Protein AF-A0AA86P7Y5-F1 (afdb_monomer)

Mean predicted aligned error: 5.9 Å

Organism: NCBI:txid28002

Solvent-accessible surface area (backbone atoms only — not comparable to full-atom values): 5754 Å² total; per-residue (Å²): 115,67,66,61,60,47,54,71,71,69,66,58,92,64,41,47,73,47,80,80,44,79,48,82,53,104,79,41,40,36,37,35,34,40,36,33,66,69,57,96,84,59,80,85,83,62,71,52,55,35,47,33,40,42,55,99,58,51,32,34,29,52,79,96,48,93,61,72,44,51,57,92,82,49,64,63,65,64,52,51,53,52,55,49,54,54,59,51,63,68,63,78,75,122

pLDDT: mean 84.73, std 13.12, range [40.62, 95.94]

Nearest PDB structures (foldseek):
  6w3g-assembly2_B  TM=7.123E-01  e=1.396E+00  synthetic construct
  6w3f-assembly2_B  TM=5.773E-01  e=1.061E+00  synthetic construct
  4hvn-assembly1_B  TM=5.698E-01  e=1.836E+00  Catenulispora acidiphila DSM 44928
  6w3g-assembly1_A  TM=4.606E-01  e=1.474E+00  synthetic construct
  6w40-assembly1_B  TM=4.114E-01  e=1.474E+00  synthetic construct

Radius of gyration: 13.85 Å; Cα contacts (8 Å, |Δi|>4): 130; chains: 1; bounding box: 32×27×38 Å

Structure (mmCIF, N/CA/C/O backbone):
data_AF-A0AA86P7Y5-F1
#
_entry.id   AF-A0AA86P7Y5-F1
#
loop_
_atom_site.group_PDB
_atom_site.id
_atom_site.type_symbol
_atom_site.label_atom_id
_atom_site.label_alt_id
_atom_site.label_comp_id
_atom_site.label_asym_id
_atom_site.label_entity_id
_atom_site.label_seq_id
_atom_site.pdbx_PDB_ins_code
_atom_site.Cartn_x
_atom_site.Cartn_y
_atom_site.Cartn_z
_atom_site.occupancy
_atom_site.B_iso_or_equiv
_atom_site.auth_seq_id
_atom_site.auth_comp_id
_atom_site.auth_asym_id
_atom_site.auth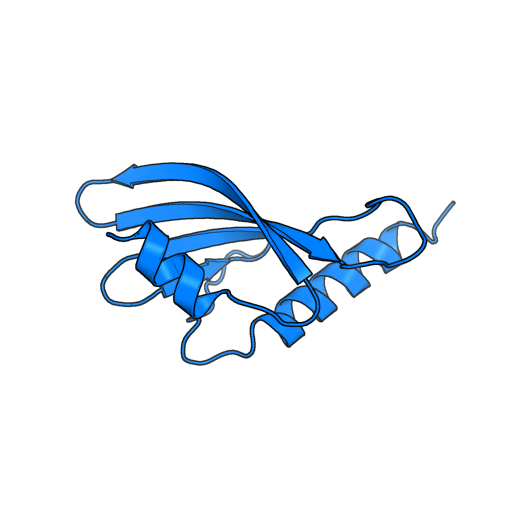_atom_id
_atom_site.pdbx_PDB_model_num
ATOM 1 N N . MET A 1 1 ? -1.918 -8.236 15.743 1.00 81.69 1 MET A N 1
ATOM 2 C CA . MET A 1 1 ? -3.102 -8.566 14.902 1.00 81.69 1 MET A CA 1
ATOM 3 C C . MET A 1 1 ? -3.325 -7.556 13.773 1.00 81.69 1 MET A C 1
ATOM 5 O O . MET A 1 1 ? -3.617 -7.989 12.666 1.00 81.69 1 MET A O 1
ATOM 9 N N . ALA A 1 2 ? -3.169 -6.245 14.008 1.00 88.94 2 ALA A N 1
ATOM 10 C CA . ALA A 1 2 ? -3.367 -5.210 12.983 1.00 88.94 2 ALA A CA 1
ATOM 11 C C . ALA A 1 2 ? -2.405 -5.322 11.780 1.00 88.94 2 ALA A C 1
ATOM 13 O O . ALA A 1 2 ? -2.847 -5.198 10.641 1.00 88.94 2 ALA A O 1
ATOM 14 N N . GLU A 1 3 ? -1.125 -5.635 12.015 1.00 92.44 3 GLU A N 1
ATOM 15 C CA . GLU A 1 3 ? -0.132 -5.794 10.941 1.00 92.44 3 GLU A CA 1
ATOM 16 C C . GLU A 1 3 ? -0.501 -6.919 9.958 1.00 92.44 3 GLU A C 1
ATOM 18 O O . GLU A 1 3 ? -0.460 -6.721 8.747 1.00 92.44 3 GLU A O 1
ATOM 23 N N . ASN A 1 4 ? -0.927 -8.085 10.456 1.00 92.62 4 ASN A N 1
ATOM 24 C CA . ASN A 1 4 ? -1.321 -9.208 9.596 1.00 92.62 4 ASN A CA 1
ATOM 25 C C . ASN A 1 4 ? -2.525 -8.846 8.716 1.00 92.62 4 ASN A C 1
ATOM 27 O O . ASN A 1 4 ? -2.489 -9.085 7.511 1.00 92.62 4 ASN A O 1
ATOM 31 N N . ARG A 1 5 ? -3.542 -8.182 9.293 1.00 92.19 5 ARG A N 1
ATOM 32 C CA . ARG A 1 5 ? -4.695 -7.664 8.532 1.00 92.19 5 ARG A CA 1
ATOM 33 C C . ARG A 1 5 ? -4.250 -6.705 7.430 1.00 92.19 5 ARG A C 1
ATOM 35 O O . ARG A 1 5 ? -4.794 -6.740 6.331 1.00 92.19 5 ARG A O 1
ATOM 42 N N . LEU A 1 6 ? -3.272 -5.845 7.722 1.00 94.69 6 LEU A N 1
ATOM 43 C CA . LEU A 1 6 ? -2.705 -4.951 6.723 1.00 94.69 6 LEU A CA 1
ATOM 44 C C . LEU A 1 6 ? -2.030 -5.749 5.603 1.00 94.69 6 LEU A C 1
ATOM 46 O O . LEU A 1 6 ? -2.406 -5.574 4.448 1.00 94.69 6 LEU A O 1
ATOM 50 N N . ARG A 1 7 ? -1.091 -6.645 5.940 1.00 93.94 7 ARG A N 1
ATOM 51 C CA . ARG A 1 7 ? -0.314 -7.457 4.983 1.00 93.94 7 ARG A CA 1
ATOM 52 C C . ARG A 1 7 ? -1.187 -8.239 4.007 1.00 93.94 7 ARG A C 1
ATOM 54 O O . ARG A 1 7 ? -0.872 -8.283 2.822 1.00 93.94 7 ARG A O 1
ATOM 61 N N . GLU A 1 8 ? -2.287 -8.811 4.489 1.00 91.88 8 GLU A N 1
ATOM 62 C CA . GLU A 1 8 ? -3.257 -9.532 3.656 1.00 91.88 8 GLU A CA 1
ATOM 63 C C . GLU A 1 8 ? -3.942 -8.621 2.628 1.00 91.88 8 GLU A C 1
ATOM 65 O O . GLU A 1 8 ? -4.208 -9.045 1.506 1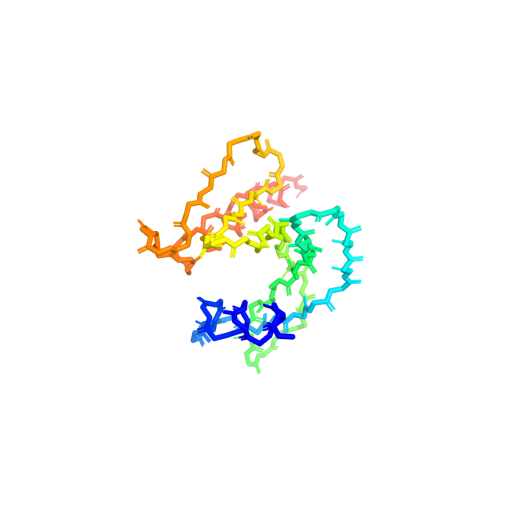.00 91.88 8 GLU A O 1
ATOM 70 N N . LYS A 1 9 ? -4.209 -7.360 2.984 1.00 92.62 9 LYS A N 1
ATOM 71 C CA . LYS A 1 9 ? -4.921 -6.407 2.121 1.00 92.62 9 LYS A CA 1
ATOM 72 C C . LYS A 1 9 ? -4.009 -5.638 1.166 1.00 92.62 9 LYS A C 1
ATOM 74 O O . LYS A 1 9 ? -4.479 -5.206 0.120 1.00 92.62 9 LYS A O 1
ATOM 79 N N . ILE A 1 10 ? -2.733 -5.455 1.510 1.00 93.25 10 ILE A N 1
ATOM 80 C CA . ILE A 1 10 ? -1.759 -4.726 0.676 1.00 93.25 10 ILE A CA 1
ATOM 81 C C . ILE A 1 10 ? -0.886 -5.642 -0.187 1.00 93.25 10 ILE A C 1
ATOM 83 O O . ILE A 1 10 ? 0.077 -5.173 -0.789 1.00 93.25 10 ILE A O 1
ATOM 87 N N . ALA A 1 11 ? -1.167 -6.946 -0.221 1.00 90.31 11 ALA A N 1
ATOM 88 C CA . ALA A 1 11 ? -0.436 -7.877 -1.066 1.00 90.31 11 ALA A CA 1
ATOM 89 C C . ALA A 1 11 ? -0.602 -7.498 -2.546 1.00 90.31 11 ALA A C 1
ATOM 91 O O . ALA A 1 11 ? -1.719 -7.362 -3.043 1.00 90.31 11 ALA A O 1
ATOM 92 N N . THR A 1 12 ? 0.517 -7.343 -3.252 1.00 89.50 12 THR A N 1
ATOM 93 C CA . THR A 1 12 ? 0.527 -6.973 -4.672 1.00 89.50 12 THR A CA 1
ATOM 94 C C . THR A 1 12 ? 1.321 -7.992 -5.487 1.00 89.50 12 THR A C 1
ATOM 96 O O . THR A 1 12 ? 2.166 -8.707 -4.948 1.00 89.50 12 THR A O 1
ATOM 99 N N . LYS A 1 13 ? 1.044 -8.073 -6.789 1.00 87.50 13 LYS A N 1
ATOM 100 C CA . LYS A 1 13 ? 1.765 -8.923 -7.746 1.00 87.50 13 LYS A CA 1
ATOM 101 C C . LYS A 1 13 ? 2.981 -8.204 -8.327 1.00 87.50 13 LYS A C 1
ATOM 103 O O . LYS A 1 13 ? 3.978 -8.849 -8.641 1.00 87.50 13 LYS A O 1
ATOM 108 N N . LYS A 1 14 ? 2.884 -6.883 -8.504 1.00 86.88 14 LYS A N 1
ATOM 109 C CA . LYS A 1 14 ? 3.914 -6.061 -9.163 1.00 86.88 14 LYS A CA 1
ATOM 110 C C . LYS A 1 14 ? 4.979 -5.519 -8.207 1.00 86.88 14 LYS A C 1
ATOM 112 O O . LYS A 1 14 ? 6.102 -5.244 -8.635 1.00 86.88 14 LYS A O 1
ATOM 117 N N . TYR A 1 15 ? 4.636 -5.349 -6.933 1.00 88.94 15 TYR A N 1
ATOM 118 C CA . TYR A 1 15 ? 5.478 -4.677 -5.950 1.00 88.94 15 TYR A CA 1
ATOM 119 C C . TYR A 1 15 ? 5.728 -5.552 -4.734 1.00 88.94 15 TYR A C 1
ATOM 121 O O . TYR A 1 15 ? 4.834 -6.195 -4.179 1.00 88.94 15 TYR A O 1
ATOM 129 N N . SER A 1 16 ? 6.960 -5.486 -4.267 1.00 89.50 16 SER A N 1
ATOM 130 C CA . SER A 1 16 ? 7.306 -5.946 -2.933 1.00 89.50 16 SER A CA 1
ATOM 131 C C . SER A 1 16 ? 7.209 -4.757 -1.971 1.00 89.50 16 SER A C 1
ATOM 133 O O . SER A 1 16 ? 7.236 -3.598 -2.395 1.00 89.50 16 SER A O 1
ATOM 135 N N . TYR A 1 17 ? 7.036 -5.021 -0.676 1.00 92.44 17 TYR A N 1
ATOM 136 C CA . TYR A 1 17 ? 6.834 -3.963 0.312 1.00 92.44 17 TYR A CA 1
ATOM 137 C C . TYR A 1 17 ? 7.482 -4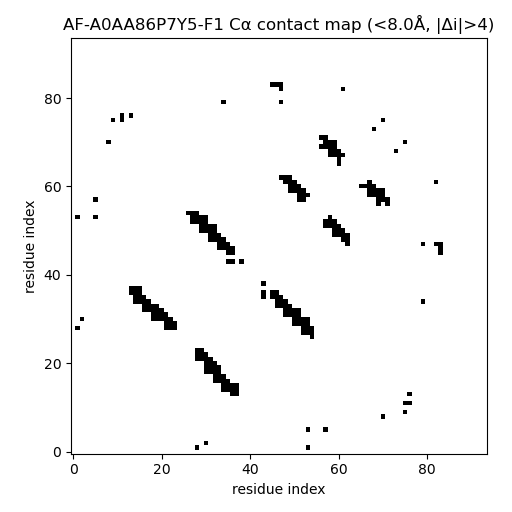.283 1.658 1.00 92.44 17 TYR A C 1
ATOM 139 O O . TYR A 1 17 ? 7.622 -5.443 2.038 1.00 92.44 17 TYR A O 1
ATOM 147 N N . ASN A 1 18 ? 7.834 -3.227 2.393 1.00 92.38 18 ASN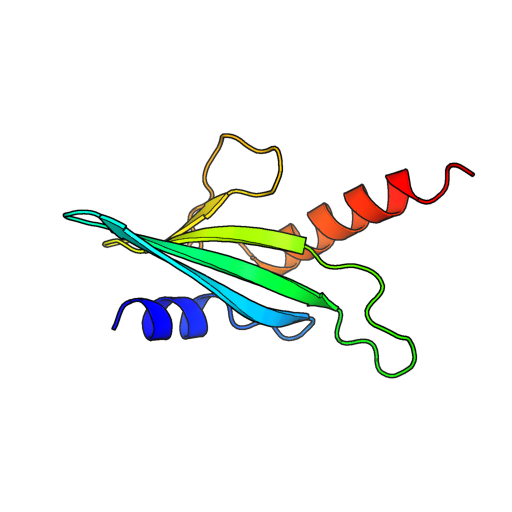 A N 1
ATOM 148 C CA . ASN A 1 18 ? 8.330 -3.291 3.763 1.00 92.38 18 ASN A CA 1
ATOM 149 C C . ASN A 1 18 ? 7.533 -2.344 4.656 1.00 92.38 18 ASN A C 1
ATOM 151 O O . ASN A 1 18 ? 7.222 -1.218 4.267 1.00 92.38 18 ASN A O 1
ATOM 155 N N . ILE A 1 19 ? 7.252 -2.784 5.877 1.00 94.06 19 ILE A N 1
ATOM 156 C CA . ILE A 1 19 ? 6.681 -1.945 6.930 1.00 94.06 19 ILE A CA 1
ATOM 157 C C . ILE A 1 19 ? 7.857 -1.360 7.712 1.00 94.06 19 ILE A C 1
ATOM 159 O O . ILE A 1 19 ? 8.674 -2.110 8.236 1.00 94.06 19 ILE A O 1
ATOM 163 N N . VAL A 1 20 ? 7.983 -0.032 7.740 1.00 92.00 20 VAL A N 1
ATOM 164 C CA . VAL A 1 20 ? 9.176 0.653 8.284 1.00 92.00 20 VAL A CA 1
ATOM 165 C C 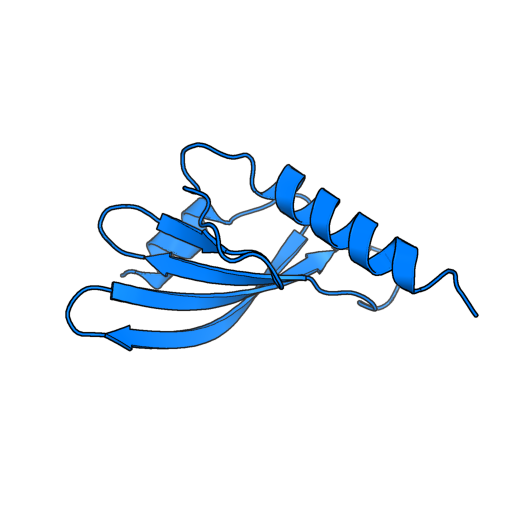. VAL A 1 20 ? 8.912 1.404 9.584 1.00 92.00 20 VAL A C 1
ATOM 167 O O . VAL A 1 20 ? 9.853 1.801 10.265 1.00 92.00 20 VAL A O 1
ATOM 170 N N . LYS A 1 21 ? 7.643 1.640 9.926 1.00 91.44 21 LYS A N 1
ATOM 171 C CA . LYS A 1 21 ? 7.261 2.278 11.187 1.00 91.44 21 LYS A CA 1
ATOM 172 C C . LYS A 1 21 ? 5.853 1.875 11.586 1.00 91.44 21 LYS A C 1
ATOM 174 O O . LYS A 1 21 ? 4.965 1.861 10.737 1.00 91.44 21 LYS A O 1
ATOM 179 N N . GLU A 1 22 ? 5.672 1.655 12.878 1.00 93.62 22 GLU A N 1
ATOM 180 C CA . GLU A 1 22 ? 4.384 1.488 13.536 1.00 93.62 22 GLU A CA 1
ATOM 181 C C . GLU A 1 22 ? 4.187 2.626 14.549 1.00 93.62 22 GLU A C 1
ATOM 183 O O . GLU A 1 22 ? 5.146 3.094 15.171 1.00 93.62 22 GLU A O 1
ATOM 188 N N . LEU A 1 23 ? 2.956 3.111 14.667 1.00 93.50 23 LEU A N 1
ATOM 189 C CA . LEU A 1 23 ? 2.523 4.029 15.712 1.00 93.50 23 LEU A CA 1
ATOM 190 C C . LEU A 1 23 ? 1.171 3.554 16.240 1.00 93.50 23 LEU A C 1
ATOM 192 O O . LEU A 1 23 ? 0.210 3.468 15.473 1.00 93.50 23 LEU A O 1
ATOM 196 N N . GLU A 1 24 ? 1.099 3.290 17.538 1.00 91.88 24 GLU A N 1
ATOM 197 C CA . GLU A 1 24 ? -0.139 2.943 18.230 1.00 91.88 24 GLU A CA 1
ATOM 198 C C . GLU A 1 24 ? -0.699 4.165 18.968 1.00 91.88 24 GLU A C 1
ATOM 200 O O . GLU A 1 24 ? 0.010 4.860 19.694 1.00 91.88 24 GLU A O 1
ATOM 205 N N . GLU A 1 25 ? -1.985 4.432 18.764 1.00 90.00 25 GLU A N 1
ATOM 206 C CA . GLU A 1 25 ? -2.779 5.432 19.481 1.00 90.00 25 GLU A CA 1
ATOM 207 C C . GLU A 1 25 ? -4.037 4.736 20.030 1.00 90.00 25 GLU A C 1
ATOM 209 O O . GLU A 1 25 ? -4.408 3.680 19.520 1.00 90.00 25 GLU A O 1
ATOM 214 N N . GLU A 1 26 ? -4.719 5.328 21.024 1.00 83.69 26 GLU A N 1
ATOM 215 C CA . GLU A 1 26 ? -5.749 4.670 21.865 1.00 83.69 26 GLU A CA 1
ATOM 216 C C . GLU A 1 26 ? -6.822 3.845 21.121 1.00 83.69 26 GLU A C 1
ATOM 218 O O . GLU A 1 26 ? -7.415 2.969 21.736 1.00 83.69 26 GLU A O 1
ATOM 223 N N . ASN A 1 27 ? -7.063 4.067 19.819 1.00 84.75 27 ASN A N 1
ATOM 224 C CA . ASN A 1 27 ? -8.000 3.279 19.002 1.00 84.75 27 ASN A CA 1
ATOM 225 C C . ASN A 1 27 ? -7.560 3.044 17.541 1.00 84.75 27 ASN A C 1
ATOM 227 O O . ASN A 1 27 ? -8.398 2.779 16.675 1.00 84.75 27 ASN A O 1
ATOM 231 N N . LYS A 1 28 ? -6.275 3.202 17.206 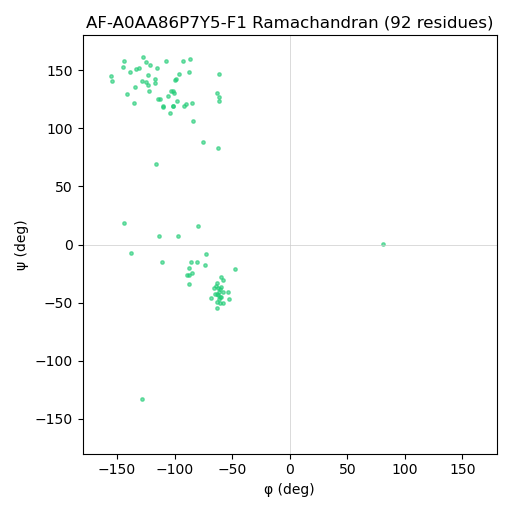1.00 90.25 28 LYS A N 1
ATOM 232 C CA . LYS A 1 28 ? -5.799 3.020 15.823 1.00 90.25 28 LYS A CA 1
ATOM 233 C C . LYS A 1 28 ? -4.318 2.663 15.780 1.00 90.25 28 LYS A C 1
ATOM 235 O O . LYS A 1 28 ? -3.522 3.211 16.539 1.00 90.25 28 LYS A O 1
ATOM 240 N N . THR A 1 29 ? -3.948 1.825 14.817 1.00 94.19 29 THR A N 1
ATOM 241 C CA . THR A 1 29 ? -2.542 1.526 14.514 1.00 94.19 29 THR A CA 1
ATOM 242 C C . THR A 1 29 ? -2.195 2.093 13.148 1.00 94.19 29 THR A C 1
ATOM 244 O O . THR A 1 29 ? -2.868 1.798 12.158 1.00 94.19 29 THR A O 1
ATOM 247 N N . THR A 1 30 ? -1.152 2.917 13.080 1.00 94.94 30 THR A N 1
ATOM 248 C CA . THR A 1 30 ? -0.660 3.491 11.827 1.00 94.94 30 THR A CA 1
ATOM 249 C C . THR A 1 30 ? 0.634 2.812 11.402 1.00 94.94 30 THR A C 1
ATOM 251 O O . THR A 1 30 ? 1.598 2.784 12.161 1.00 94.94 30 THR A O 1
ATOM 254 N N . PHE A 1 31 ? 0.683 2.329 10.165 1.00 95.88 31 PHE A N 1
ATOM 255 C CA . PHE A 1 31 ? 1.849 1.707 9.554 1.00 95.88 31 PHE A CA 1
ATOM 256 C C . PHE A 1 31 ? 2.365 2.555 8.400 1.00 95.88 31 PHE A C 1
ATOM 258 O O . PHE A 1 31 ? 1.636 2.828 7.446 1.00 95.88 31 PHE A O 1
ATOM 265 N N . LYS A 1 32 ? 3.644 2.920 8.436 1.00 95.00 32 LYS A N 1
ATOM 266 C CA . LYS A 1 32 ? 4.330 3.439 7.253 1.00 95.00 32 LYS A CA 1
ATOM 267 C C . LYS A 1 32 ? 4.838 2.260 6.435 1.00 95.00 32 LYS A C 1
ATOM 269 O O . LYS A 1 32 ? 5.634 1.462 6.934 1.00 95.00 32 LYS A O 1
ATOM 274 N N . VAL A 1 33 ? 4.404 2.177 5.184 1.00 95.19 33 VAL A N 1
ATOM 275 C CA . VAL A 1 33 ? 4.756 1.086 4.274 1.00 95.19 33 VAL A CA 1
ATOM 276 C C . VAL A 1 33 ? 5.426 1.647 3.034 1.00 95.19 33 VAL A C 1
ATOM 278 O O . VAL A 1 33 ? 4.938 2.600 2.427 1.00 95.19 33 VAL A O 1
ATOM 281 N N . VAL A 1 34 ? 6.546 1.038 2.667 1.00 92.50 34 VAL A N 1
ATOM 282 C CA . VAL A 1 34 ? 7.360 1.400 1.511 1.00 92.50 34 VAL A CA 1
ATOM 283 C C . VAL A 1 34 ? 7.230 0.296 0.473 1.00 92.50 34 VAL A C 1
ATOM 285 O O . VAL A 1 34 ? 7.606 -0.844 0.743 1.00 92.50 34 VAL A O 1
ATOM 288 N N . PHE A 1 35 ? 6.717 0.636 -0.705 1.00 91.81 35 PHE A N 1
ATOM 289 C CA . PHE A 1 35 ? 6.637 -0.256 -1.858 1.00 91.81 35 PHE A CA 1
ATOM 290 C C . PHE A 1 35 ? 7.825 -0.027 -2.790 1.00 91.81 35 PHE A C 1
ATOM 292 O O . PHE A 1 35 ? 8.321 1.096 -2.930 1.00 91.81 35 PHE A O 1
ATOM 299 N N . PHE A 1 36 ? 8.267 -1.109 -3.422 1.00 86.94 36 PHE A N 1
ATOM 300 C CA . PHE A 1 36 ? 9.351 -1.148 -4.396 1.00 86.94 36 PHE A CA 1
ATOM 301 C C . PHE A 1 36 ? 8.938 -1.994 -5.605 1.00 86.94 36 PHE A C 1
ATOM 303 O O . PHE A 1 36 ? 8.357 -3.071 -5.449 1.00 86.94 36 PHE A O 1
ATOM 310 N N . ILE A 1 37 ? 9.224 -1.505 -6.819 1.00 81.88 37 ILE A N 1
ATOM 311 C CA . ILE A 1 37 ? 8.964 -2.257 -8.056 1.00 81.88 37 ILE A CA 1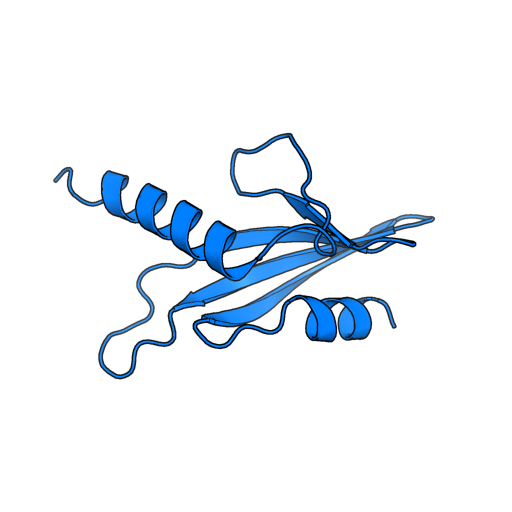
ATOM 312 C C . ILE A 1 37 ? 9.823 -3.514 -8.042 1.00 81.88 37 ILE A C 1
ATOM 314 O O . ILE A 1 37 ? 11.039 -3.443 -7.849 1.00 81.88 37 ILE A O 1
ATOM 318 N N . ASN A 1 38 ? 9.197 -4.657 -8.302 1.00 70.81 38 ASN A N 1
ATOM 319 C CA . ASN A 1 38 ? 9.918 -5.899 -8.502 1.00 70.81 38 ASN A CA 1
ATOM 320 C C . ASN A 1 38 ? 10.568 -5.877 -9.900 1.00 70.81 38 ASN A C 1
ATOM 322 O O . ASN A 1 38 ? 9.939 -6.252 -10.888 1.00 70.81 38 ASN A O 1
ATOM 326 N N . GLN A 1 39 ? 11.792 -5.348 -10.016 1.00 65.69 39 GLN A N 1
ATOM 327 C CA . GLN A 1 39 ? 12.531 -5.343 -11.284 1.00 65.69 39 GLN A CA 1
ATOM 328 C C . GLN A 1 39 ? 13.530 -6.505 -11.333 1.00 65.69 39 GLN A C 1
ATOM 330 O O . GLN A 1 39 ? 14.417 -6.574 -10.484 1.00 65.69 39 GLN A O 1
ATOM 335 N N . PRO A 1 40 ? 13.454 -7.388 -12.345 1.00 58.19 40 PRO A N 1
ATOM 336 C CA . PRO A 1 40 ? 14.357 -8.532 -12.452 1.00 58.19 40 PRO A CA 1
ATOM 337 C C . PRO A 1 40 ? 15.795 -8.168 -12.865 1.00 58.19 40 PRO A C 1
ATOM 339 O O . PRO A 1 40 ? 16.651 -9.046 -12.851 1.00 58.19 40 PRO A O 1
ATOM 342 N N . ALA A 1 41 ? 16.083 -6.914 -13.247 1.00 56.56 41 ALA A N 1
ATOM 343 C CA . ALA A 1 41 ? 17.355 -6.561 -13.894 1.00 56.56 41 ALA A CA 1
ATOM 344 C C . ALA A 1 41 ? 18.034 -5.255 -13.428 1.00 56.56 41 ALA A C 1
ATOM 346 O O . ALA A 1 41 ? 19.171 -5.007 -13.829 1.00 56.56 41 ALA A O 1
ATOM 347 N N . HIS A 1 42 ? 17.407 -4.424 -12.586 1.00 50.12 42 HIS A N 1
ATOM 348 C CA . HIS A 1 42 ? 17.979 -3.132 -12.178 1.00 50.12 42 HIS A CA 1
ATOM 349 C C . HIS A 1 42 ? 17.775 -2.836 -10.684 1.00 50.12 42 HIS A C 1
ATOM 351 O O . HIS A 1 42 ? 16.780 -3.273 -10.103 1.00 50.12 42 HIS A O 1
ATOM 357 N N . PRO A 1 43 ? 18.712 -2.103 -10.046 1.00 50.72 43 PRO A N 1
ATOM 358 C CA . PRO A 1 43 ? 18.612 -1.739 -8.639 1.00 50.72 43 PRO A CA 1
ATOM 359 C C . PRO A 1 43 ? 17.380 -0.871 -8.366 1.00 50.72 43 PRO A C 1
ATOM 361 O O . PRO A 1 43 ? 16.974 -0.053 -9.191 1.00 50.72 43 PRO A O 1
ATOM 364 N N . ILE A 1 44 ? 16.818 -1.055 -7.170 1.00 57.22 44 ILE A N 1
ATOM 365 C CA . ILE A 1 44 ? 15.641 -0.369 -6.624 1.00 57.22 44 ILE A CA 1
ATOM 366 C C . ILE A 1 44 ? 15.942 1.135 -6.518 1.00 57.22 44 ILE A C 1
ATOM 368 O O . ILE A 1 44 ? 16.370 1.620 -5.476 1.00 57.22 44 ILE A O 1
ATOM 372 N N . SER A 1 45 ? 15.780 1.886 -7.606 1.00 61.00 45 SER A N 1
ATOM 373 C CA . SER A 1 45 ? 16.074 3.326 -7.616 1.00 61.00 45 SER A CA 1
ATOM 374 C C . SER A 1 45 ? 14.897 4.168 -7.132 1.00 61.00 45 SER A C 1
ATOM 376 O O . SER A 1 45 ? 15.073 5.341 -6.801 1.00 61.00 45 SER A O 1
ATOM 378 N N . GLN A 1 46 ? 13.693 3.588 -7.069 1.00 72.06 46 GLN A N 1
ATOM 379 C CA . GLN A 1 46 ? 12.491 4.339 -6.751 1.00 72.06 46 GLN A CA 1
ATOM 380 C C . GLN A 1 46 ? 11.532 3.549 -5.859 1.00 72.06 46 GLN A C 1
ATOM 382 O O . GLN A 1 46 ? 11.155 2.406 -6.136 1.00 72.06 46 GLN A O 1
ATOM 387 N N . THR A 1 47 ? 11.110 4.199 -4.783 1.00 85.81 47 THR A N 1
ATOM 388 C CA . THR A 1 47 ? 10.127 3.691 -3.832 1.00 85.81 47 THR A CA 1
ATOM 389 C C . THR A 1 47 ? 8.947 4.647 -3.746 1.00 85.81 47 THR A C 1
ATOM 391 O O . THR A 1 47 ? 9.067 5.848 -4.013 1.00 85.81 47 THR A O 1
ATOM 394 N N . VAL A 1 48 ? 7.793 4.114 -3.362 1.00 89.38 48 VAL A N 1
ATOM 395 C CA . VAL A 1 48 ? 6.632 4.922 -2.977 1.00 89.38 48 VAL A CA 1
ATOM 396 C C . VAL A 1 48 ? 6.207 4.538 -1.573 1.00 89.38 48 VAL A C 1
ATOM 398 O O . VAL A 1 48 ? 6.210 3.365 -1.204 1.00 89.38 48 VAL A O 1
ATOM 401 N N . THR A 1 49 ? 5.885 5.545 -0.770 1.00 91.81 49 THR A N 1
ATOM 402 C CA . THR A 1 49 ? 5.557 5.362 0.641 1.00 91.81 49 THR A CA 1
ATOM 403 C C . THR A 1 49 ? 4.122 5.787 0.891 1.00 91.81 49 THR A C 1
ATOM 405 O O . THR A 1 49 ? 3.684 6.825 0.398 1.00 91.81 49 THR A O 1
ATOM 408 N N . PHE A 1 50 ? 3.412 5.011 1.704 1.00 94.50 50 PHE A N 1
ATOM 409 C CA . PHE A 1 50 ? 2.074 5.346 2.179 1.00 94.50 50 PHE A CA 1
ATOM 410 C C . PHE A 1 50 ? 1.997 5.164 3.691 1.00 94.50 50 PHE A C 1
ATOM 412 O O . PHE A 1 50 ? 2.685 4.317 4.268 1.00 94.50 50 PHE A O 1
ATOM 419 N N . ASP A 1 51 ? 1.121 5.940 4.321 1.00 94.38 51 ASP A N 1
ATOM 420 C CA . ASP A 1 51 ? 0.734 5.724 5.713 1.00 94.38 51 ASP A CA 1
ATOM 421 C C . ASP A 1 51 ? -0.634 5.032 5.727 1.00 94.38 51 ASP A C 1
ATOM 423 O O . ASP A 1 51 ? -1.612 5.591 5.223 1.00 94.38 51 ASP A O 1
ATOM 427 N N . PHE A 1 52 ? -0.700 3.832 6.302 1.00 95.94 52 P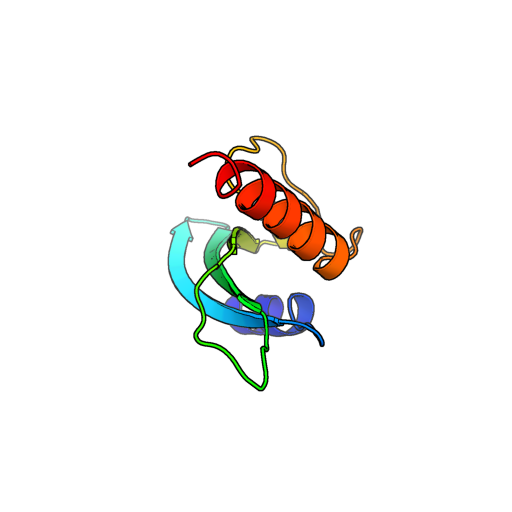HE A N 1
ATOM 428 C CA . PHE A 1 52 ? -1.918 3.045 6.487 1.00 95.94 52 PHE A CA 1
ATOM 429 C C . PHE A 1 52 ? -2.410 3.174 7.916 1.00 95.94 52 PHE A C 1
ATOM 431 O O . PHE A 1 52 ? -1.644 2.981 8.847 1.00 95.94 52 PHE A O 1
ATOM 438 N N . ILE A 1 53 ? -3.693 3.442 8.094 1.00 95.12 53 ILE A N 1
ATOM 439 C CA . ILE A 1 53 ? -4.376 3.497 9.378 1.00 95.12 53 ILE A CA 1
ATOM 440 C C . ILE A 1 53 ? -5.300 2.286 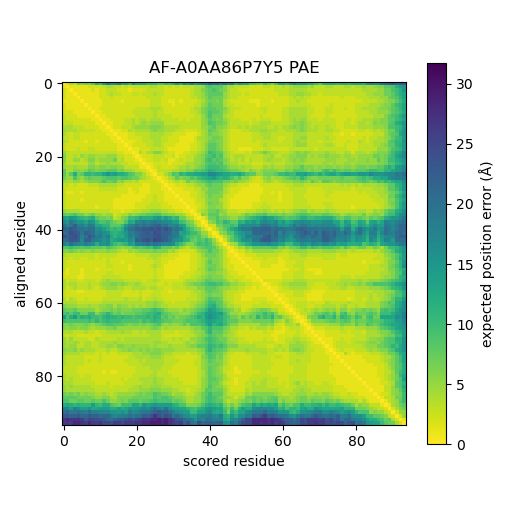9.443 1.00 95.12 53 ILE A C 1
ATOM 442 O O . ILE A 1 53 ? -6.209 2.145 8.621 1.00 95.12 53 ILE A O 1
ATOM 446 N N . VAL A 1 54 ? -5.054 1.413 10.414 1.00 94.75 54 VAL A N 1
ATOM 447 C CA . VAL A 1 54 ? -5.814 0.187 10.649 1.00 94.75 54 VAL A CA 1
ATOM 448 C C . VAL A 1 54 ? -6.736 0.406 11.845 1.00 94.75 54 VAL A C 1
ATOM 450 O O . VAL A 1 54 ? -6.271 0.565 12.974 1.00 94.75 54 VAL A O 1
ATOM 453 N N . THR A 1 55 ? -8.042 0.414 11.585 1.00 92.38 55 THR A N 1
ATOM 454 C CA . THR A 1 55 ? -9.107 0.402 12.600 1.00 92.38 55 THR A CA 1
ATOM 455 C C . THR A 1 55 ? -10.091 -0.729 12.263 1.00 92.38 55 THR A C 1
ATOM 457 O O . THR A 1 55 ? -9.661 -1.842 11.932 1.00 92.38 55 THR A O 1
ATOM 460 N N . ASP A 1 56 ? -11.402 -0.473 12.284 1.00 90.81 56 ASP A N 1
ATOM 461 C CA . ASP A 1 56 ? -12.412 -1.367 11.707 1.00 90.81 56 ASP A CA 1
ATOM 462 C C . ASP A 1 56 ? -12.164 -1.562 10.205 1.00 90.81 56 ASP A C 1
ATOM 464 O O . ASP A 1 56 ? -12.114 -2.689 9.712 1.00 90.81 56 ASP A O 1
ATOM 468 N N . THR A 1 57 ? -11.886 -0.457 9.506 1.00 92.31 57 THR A N 1
ATOM 469 C CA . THR A 1 57 ? -11.483 -0.415 8.090 1.00 92.31 57 THR A CA 1
ATOM 470 C C . THR A 1 57 ? -10.004 -0.060 7.958 1.00 92.31 57 THR A C 1
ATOM 472 O O . THR A 1 57 ? -9.439 0.582 8.845 1.00 92.31 57 THR A O 1
ATOM 475 N N . ILE A 1 58 ? -9.382 -0.403 6.829 1.00 94.56 58 ILE A N 1
ATOM 476 C CA . ILE A 1 58 ? -8.006 0.007 6.526 1.00 94.56 58 ILE A CA 1
ATOM 477 C C . ILE A 1 58 ? -8.042 1.174 5.545 1.00 94.56 58 ILE A C 1
ATOM 479 O O . ILE A 1 58 ? -8.537 1.062 4.422 1.00 94.56 58 ILE A O 1
ATOM 483 N N . LYS A 1 59 ? -7.502 2.308 5.980 1.00 95.25 59 LYS A N 1
ATOM 484 C CA . LYS A 1 59 ? -7.402 3.522 5.170 1.00 95.25 59 LYS A CA 1
ATOM 485 C C . LYS A 1 59 ? -5.946 3.856 4.922 1.00 95.25 59 LYS A C 1
ATOM 487 O O . LYS A 1 59 ? -5.109 3.553 5.760 1.00 95.25 59 LYS A O 1
ATOM 492 N N . PHE A 1 60 ? -5.631 4.513 3.817 1.00 94.88 60 PHE A N 1
ATOM 493 C CA . PHE A 1 60 ? -4.271 4.987 3.579 1.00 94.88 60 PHE A CA 1
ATOM 494 C C . PHE A 1 60 ? -4.242 6.328 2.869 1.00 94.88 60 PHE A C 1
ATOM 496 O O . PHE A 1 60 ? -5.205 6.716 2.210 1.00 94.88 60 PHE A O 1
ATOM 503 N N . LYS A 1 61 ? -3.130 7.041 3.015 1.00 93.06 61 LYS A N 1
ATOM 504 C CA . LYS A 1 61 ? -2.867 8.298 2.307 1.00 93.06 61 LYS A CA 1
ATOM 505 C C . LYS A 1 61 ? -1.568 8.203 1.516 1.00 93.06 61 LYS A C 1
ATOM 507 O O . LYS A 1 61 ? -0.623 7.537 1.945 1.00 93.06 61 LYS A O 1
ATOM 512 N N . THR A 1 62 ? -1.544 8.869 0.366 1.00 88.00 62 THR A N 1
ATOM 513 C CA . THR A 1 62 ? -0.352 8.986 -0.482 1.00 88.00 62 THR A CA 1
ATOM 514 C C . THR A 1 62 ? 0.504 10.170 -0.052 1.00 88.00 62 THR A C 1
ATOM 516 O O . THR A 1 62 ? 0.043 11.071 0.655 1.00 88.00 62 THR A O 1
ATOM 519 N N . GLU A 1 63 ? 1.777 10.155 -0.433 1.00 79.31 63 GLU A N 1
ATOM 520 C CA . GLU A 1 63 ? 2.703 11.242 -0.132 1.00 79.31 63 GLU A CA 1
ATOM 521 C C . GLU A 1 63 ? 2.210 12.546 -0.782 1.00 79.31 63 GLU A C 1
ATOM 523 O O . GLU A 1 63 ? 1.956 12.603 -1.980 1.00 79.31 63 GLU A O 1
ATOM 528 N N . GLY A 1 64 ? 2.018 13.595 0.021 1.00 73.88 64 GLY A N 1
ATOM 529 C CA . GLY A 1 64 ? 1.477 14.874 -0.456 1.00 73.88 64 GLY A CA 1
ATOM 530 C C . GLY A 1 64 ? -0.050 14.928 -0.593 1.00 73.88 64 GLY A C 1
ATOM 531 O O . GLY A 1 64 ? -0.579 15.981 -0.944 1.00 73.88 64 GLY A O 1
ATOM 532 N N . ASN A 1 65 ? -0.778 13.850 -0.275 1.00 77.75 65 ASN A N 1
ATOM 533 C CA . ASN A 1 65 ? -2.240 13.848 -0.267 1.00 77.75 65 ASN A CA 1
ATOM 534 C C . ASN A 1 65 ? -2.798 13.928 1.162 1.00 77.75 65 ASN A C 1
ATOM 536 O O . ASN A 1 65 ? -2.388 13.190 2.058 1.00 77.75 65 ASN A O 1
ATOM 540 N N . VAL A 1 66 ? -3.757 14.833 1.366 1.00 77.88 66 VAL A N 1
ATOM 541 C CA . VAL A 1 66 ? -4.439 15.035 2.657 1.00 77.88 66 VAL A CA 1
ATOM 542 C C . VAL A 1 66 ? -5.646 14.098 2.805 1.00 77.88 66 VAL A C 1
ATOM 544 O O . VAL A 1 66 ? -6.098 13.831 3.916 1.00 77.88 66 VAL A O 1
ATOM 547 N N . SER A 1 67 ? -6.163 13.578 1.689 1.00 85.56 67 SER A N 1
ATOM 548 C CA . SER A 1 67 ? -7.320 12.684 1.665 1.00 85.56 67 SER A CA 1
ATOM 549 C C . SER A 1 67 ? -6.917 11.223 1.847 1.00 85.56 67 SER A C 1
ATOM 551 O O . SER A 1 67 ? -5.856 10.785 1.398 1.00 85.56 67 SER A O 1
ATOM 553 N N . PHE A 1 68 ? -7.809 10.459 2.474 1.00 90.44 68 PHE A N 1
ATOM 554 C CA . PHE A 1 68 ? -7.642 9.027 2.695 1.00 90.44 68 PHE A CA 1
ATOM 555 C C . PHE A 1 68 ? -8.415 8.208 1.663 1.00 90.44 68 PHE A C 1
ATOM 557 O O . PHE A 1 68 ? -9.559 8.519 1.336 1.00 90.44 68 PHE A O 1
ATOM 564 N N . TYR A 1 69 ? -7.813 7.109 1.227 1.00 92.56 69 TYR A N 1
ATOM 565 C CA . TYR A 1 69 ? -8.445 6.059 0.438 1.00 92.56 69 TYR A CA 1
ATOM 566 C C . TYR A 1 69 ? -8.835 4.908 1.363 1.00 92.56 69 TYR A C 1
ATOM 568 O O . TYR A 1 69 ? -8.088 4.586 2.287 1.00 92.56 69 TYR A O 1
ATOM 576 N N . ASN A 1 70 ? -9.985 4.278 1.122 1.00 93.94 70 ASN A N 1
ATOM 577 C CA . ASN A 1 70 ? -10.338 3.020 1.779 1.00 93.94 70 ASN A CA 1
ATOM 578 C C . ASN A 1 70 ? -9.832 1.860 0.919 1.00 93.94 70 ASN A C 1
ATOM 580 O O . ASN A 1 70 ? -10.236 1.758 -0.239 1.00 93.94 70 ASN A O 1
ATOM 584 N N . ILE A 1 71 ? -8.970 1.006 1.480 1.00 92.81 71 ILE A N 1
ATOM 585 C CA . ILE A 1 71 ? -8.330 -0.087 0.735 1.00 92.81 71 ILE A CA 1
ATOM 586 C C . ILE A 1 71 ? -9.343 -1.072 0.146 1.00 92.81 71 ILE A C 1
ATOM 588 O O . ILE A 1 71 ? -9.079 -1.682 -0.878 1.00 92.81 71 ILE A O 1
ATOM 592 N N . GLU A 1 72 ? -10.516 -1.215 0.766 1.00 90.88 72 GLU A N 1
ATOM 593 C CA . GLU A 1 72 ? -11.547 -2.150 0.305 1.00 90.88 72 GLU A CA 1
ATOM 594 C C . GLU A 1 72 ? -12.266 -1.666 -0.957 1.00 90.88 72 GLU A C 1
ATOM 596 O O . GLU A 1 72 ? -12.911 -2.456 -1.640 1.00 90.88 72 GLU A O 1
ATOM 601 N N . HIS A 1 73 ? -12.159 -0.374 -1.273 1.00 91.62 73 HIS A N 1
ATOM 602 C CA . HIS A 1 73 ? -12.866 0.262 -2.385 1.00 91.62 73 HIS A CA 1
ATOM 603 C C . HIS A 1 73 ? -11.921 0.750 -3.490 1.00 91.62 73 HIS A C 1
ATOM 605 O O . HIS A 1 73 ? -12.360 1.458 -4.395 1.00 91.62 73 HIS A O 1
ATOM 611 N N . VAL A 1 74 ? -10.627 0.426 -3.416 1.00 90.00 74 VAL A N 1
ATOM 612 C CA . VAL A 1 74 ? -9.640 0.848 -4.415 1.00 90.00 74 VAL A CA 1
ATOM 613 C C . VAL A 1 74 ? -8.743 -0.304 -4.831 1.00 90.00 74 VAL A C 1
ATOM 615 O O . VAL A 1 74 ? -8.435 -1.190 -4.041 1.00 90.00 74 VAL A O 1
ATOM 618 N N . ASP A 1 75 ? -8.265 -0.243 -6.069 1.00 91.12 75 ASP A N 1
ATOM 619 C CA . ASP A 1 75 ? -7.145 -1.063 -6.510 1.00 91.12 75 ASP A CA 1
ATOM 620 C C . ASP A 1 75 ? -5.834 -0.376 -6.118 1.00 91.12 75 ASP A C 1
ATOM 622 O O . ASP A 1 75 ? -5.435 0.640 -6.697 1.00 91.12 75 ASP A O 1
ATOM 626 N N . ILE A 1 76 ? -5.175 -0.929 -5.104 1.00 90.50 76 ILE A N 1
ATOM 627 C CA . ILE A 1 76 ? -3.944 -0.366 -4.563 1.00 90.50 76 ILE A CA 1
ATOM 628 C C . ILE A 1 76 ? -2.807 -0.361 -5.590 1.00 90.50 76 ILE A C 1
ATOM 630 O O . ILE A 1 76 ? -2.030 0.590 -5.600 1.00 90.50 76 ILE A O 1
ATOM 634 N N . GLU A 1 77 ? -2.731 -1.349 -6.493 1.00 91.44 77 GLU A N 1
ATOM 635 C CA . GLU A 1 77 ? -1.685 -1.387 -7.521 1.00 91.44 77 GLU A CA 1
ATOM 636 C C . GLU A 1 77 ? -1.824 -0.212 -8.483 1.00 91.44 77 GLU A C 1
ATOM 638 O O . GLU A 1 77 ? -0.833 0.446 -8.784 1.00 91.44 77 GLU A O 1
ATOM 643 N N . THR A 1 78 ? -3.051 0.112 -8.895 1.00 91.06 78 THR A N 1
ATOM 644 C CA . THR A 1 78 ? -3.323 1.277 -9.746 1.00 91.06 78 THR A CA 1
ATOM 645 C C . THR A 1 78 ? -2.896 2.587 -9.070 1.00 91.06 78 THR A C 1
ATOM 647 O O . THR A 1 78 ? -2.361 3.488 -9.722 1.00 91.06 78 THR A O 1
ATOM 650 N N . ILE A 1 79 ? -3.096 2.709 -7.753 1.00 91.62 79 ILE A N 1
ATOM 651 C CA . ILE A 1 79 ? -2.644 3.887 -6.999 1.00 91.62 79 ILE A CA 1
ATOM 652 C C . ILE A 1 79 ? -1.114 3.934 -6.934 1.00 91.62 79 ILE A C 1
ATOM 654 O O . ILE A 1 79 ? -0.534 4.982 -7.210 1.00 91.62 79 ILE A O 1
ATOM 658 N N . ILE A 1 80 ? -0.460 2.813 -6.625 1.00 90.19 80 ILE A N 1
ATOM 659 C CA . ILE A 1 80 ? 1.003 2.691 -6.585 1.00 90.19 80 ILE A CA 1
ATOM 660 C C . ILE A 1 80 ? 1.607 3.066 -7.950 1.00 90.19 80 ILE A C 1
ATOM 662 O O . ILE A 1 80 ? 2.478 3.935 -8.005 1.00 90.19 80 ILE A O 1
ATOM 666 N N . ASP A 1 81 ? 1.095 2.495 -9.046 1.00 89.12 81 ASP A N 1
ATOM 667 C CA . ASP A 1 81 ? 1.483 2.805 -10.430 1.00 89.12 81 ASP A CA 1
ATOM 668 C C . ASP A 1 81 ? 1.398 4.319 -10.704 1.00 89.12 81 ASP A C 1
ATOM 670 O O . ASP A 1 81 ? 2.340 4.927 -11.222 1.00 89.12 81 ASP A O 1
ATOM 674 N N . ARG A 1 82 ? 0.292 4.962 -10.305 1.00 88.56 82 ARG A N 1
ATOM 675 C CA . ARG A 1 82 ? 0.091 6.407 -10.483 1.00 88.56 82 ARG A CA 1
ATOM 676 C C . ARG A 1 82 ? 1.136 7.241 -9.736 1.00 88.56 82 ARG A C 1
ATOM 678 O O . ARG A 1 82 ? 1.675 8.182 -10.321 1.00 88.56 82 ARG A O 1
ATOM 685 N N . GLU A 1 83 ? 1.417 6.932 -8.471 1.00 88.50 83 GLU A N 1
ATOM 686 C CA . GLU A 1 83 ? 2.409 7.672 -7.672 1.00 88.50 83 GLU A CA 1
ATOM 687 C C . GLU A 1 83 ? 3.831 7.482 -8.228 1.00 88.50 83 GLU A C 1
ATOM 689 O O . GLU A 1 83 ? 4.611 8.435 -8.293 1.00 88.50 83 GLU A O 1
ATOM 694 N N . TYR A 1 84 ? 4.152 6.280 -8.714 1.00 85.62 84 TYR A N 1
ATOM 695 C CA . TYR A 1 84 ? 5.413 6.012 -9.405 1.00 85.62 84 TYR A CA 1
ATOM 696 C C . TYR A 1 84 ? 5.577 6.860 -10.663 1.00 85.62 84 TYR A C 1
ATOM 698 O O . TYR A 1 84 ? 6.595 7.533 -10.830 1.00 85.62 84 TYR A O 1
ATOM 706 N N . GLN A 1 85 ? 4.564 6.885 -11.533 1.00 82.69 85 GLN A N 1
ATOM 707 C CA . GLN A 1 85 ? 4.592 7.695 -12.752 1.00 82.69 85 GLN A CA 1
ATOM 708 C C . GLN A 1 85 ? 4.764 9.187 -12.447 1.00 82.69 85 GLN A C 1
ATOM 710 O O . GLN A 1 85 ? 5.470 9.888 -13.174 1.00 82.69 85 GLN A O 1
ATOM 715 N N . GLN A 1 86 ? 4.169 9.685 -11.359 1.00 81.19 86 GLN A N 1
ATOM 716 C CA . GLN A 1 86 ? 4.402 11.058 -10.912 1.00 81.19 86 GLN A CA 1
ATOM 717 C C . GLN A 1 86 ? 5.864 11.279 -10.512 1.00 81.19 86 GLN A C 1
ATOM 719 O O . GLN A 1 86 ? 6.481 12.211 -11.024 1.00 81.19 86 GLN A O 1
ATOM 724 N N . LYS A 1 87 ? 6.452 10.415 -9.672 1.00 78.56 87 LYS A N 1
ATOM 725 C CA . LYS A 1 87 ? 7.861 10.547 -9.253 1.00 78.56 87 LYS A CA 1
ATOM 726 C C . LYS A 1 87 ? 8.841 10.443 -10.432 1.00 78.56 87 LYS A C 1
ATOM 728 O O . LYS A 1 87 ? 9.808 11.202 -10.471 1.00 78.56 87 LYS A O 1
ATOM 733 N N . LEU A 1 88 ? 8.580 9.584 -11.423 1.00 73.19 88 LEU A N 1
ATOM 734 C CA . LEU A 1 88 ? 9.386 9.495 -12.652 1.00 73.19 88 LEU A CA 1
ATOM 735 C C . LEU A 1 88 ? 9.349 10.788 -13.473 1.00 73.19 88 LEU A C 1
ATOM 737 O O . LEU A 1 88 ? 10.395 11.245 -13.927 1.00 73.19 88 LEU A O 1
ATOM 741 N N . ARG A 1 89 ? 8.182 11.431 -13.624 1.00 66.88 89 ARG A N 1
ATOM 742 C CA . ARG A 1 89 ? 8.065 12.707 -14.361 1.00 66.88 89 ARG A CA 1
ATOM 743 C C . ARG A 1 89 ? 8.951 13.814 -13.789 1.00 66.88 89 ARG A C 1
ATOM 745 O O . ARG A 1 89 ? 9.401 14.669 -14.546 1.00 66.88 89 ARG A O 1
ATOM 752 N N . PHE A 1 90 ? 9.216 13.798 -12.484 1.00 60.59 90 PHE A N 1
ATOM 753 C CA . PHE A 1 90 ? 10.100 14.773 -11.843 1.00 60.59 90 PHE A CA 1
ATOM 754 C C . PHE A 1 90 ? 11.594 14.454 -11.999 1.00 60.59 90 PHE A C 1
ATOM 756 O O . PHE A 1 90 ? 12.408 15.349 -11.797 1.00 60.59 90 PHE A O 1
ATOM 763 N N . GLN A 1 91 ? 11.972 13.233 -12.399 1.00 57.50 91 GLN A N 1
ATOM 764 C CA . GLN A 1 91 ? 13.372 12.878 -12.673 1.00 57.50 91 GLN A CA 1
ATOM 765 C C . GLN A 1 91 ? 13.828 13.244 -14.095 1.00 57.50 91 GLN A C 1
ATOM 767 O O . GLN A 1 91 ? 15.012 13.477 -14.299 1.00 57.50 91 GLN A O 1
ATOM 772 N N . VAL A 1 92 ? 12.917 13.363 -15.070 1.00 52.66 92 VAL A N 1
ATOM 773 C CA . VAL A 1 92 ? 13.249 13.648 -16.490 1.00 52.66 92 VAL A CA 1
ATOM 774 C C . VAL A 1 92 ? 13.545 15.144 -16.753 1.00 52.66 92 VAL A C 1
ATOM 776 O O . VAL A 1 92 ? 13.551 15.602 -17.890 1.00 52.66 92 VAL A O 1
ATOM 779 N N . LYS A 1 93 ? 13.800 15.943 -15.711 1.00 45.41 93 LYS A N 1
ATOM 780 C CA . LYS A 1 93 ? 14.265 17.336 -15.834 1.00 45.41 93 LYS A CA 1
ATOM 781 C C . LYS A 1 93 ? 15.667 17.490 -15.241 1.00 45.41 93 LYS A C 1
ATOM 783 O O . LYS A 1 93 ? 15.813 18.137 -14.207 1.00 45.41 93 LYS A O 1
ATOM 788 N N . VAL A 1 94 ? 16.672 16.907 -15.891 1.00 40.62 94 VAL A N 1
ATOM 789 C CA . VAL A 1 94 ? 18.085 17.311 -15.772 1.00 40.62 94 VAL A CA 1
ATOM 790 C C . VAL A 1 94 ? 18.723 17.215 -17.146 1.00 40.62 94 VAL A C 1
ATOM 792 O O . VAL A 1 94 ? 18.560 16.146 -17.775 1.00 40.62 94 VAL A O 1
#

Sequence (94 aa):
MAENRLREKIATKKYSYNIVKELEEENKTTFKVVFFINQPAHPISQTVTFDFIVTDTIKFKTEGNVSFYNIEHVDIETIIDREYQQKLRFQVKV

Secondary structure (DSSP, 8-state):
-HHHHHHHHS--SSEEEEEEEEEEETTEEEEEEEEEE--SSS----EEEEEEEESSSEEEEETT--SPEEGGGS-HHHHHHHHHHHHHHHHS--

Foldseek 3Di:
DQVVVVCVLPDDPFWDKDFDDWDDDPAKIKTKMKIFGPDPPDDRPDIWIWIWIGGVFIWIDGDPGPDIDTSVPDDVVVVRVVVRVVVVVVVPPD